Protein AF-A0A5K0XVB6-F1 (afdb_monomer)

Sequence (50 aa):
SCENVVIENCYISVGDDGIAIKSGWDQYGIAYNRSSTNIYIRNLVVRSMV

Nearest PDB structures (foldseek):
  7eqi-assembly3_F  TM=2.485E-01  e=8.901E+00  Streptomyces antibioticus

Structure (mmCIF, N/CA/C/O backbone):
data_AF-A0A5K0XVB6-F1
#
_entry.id   AF-A0A5K0XVB6-F1
#
loop_
_atom_site.group_PDB
_atom_site.id
_atom_site.type_symbol
_atom_site.label_atom_id
_atom_site.label_alt_id
_atom_site.label_comp_id
_atom_site.label_asym_id
_atom_site.label_entity_id
_atom_site.label_seq_id
_atom_site.pdbx_PDB_ins_code
_atom_site.Cartn_x
_atom_site.Cartn_y
_atom_site.Cartn_z
_atom_site.occupancy
_atom_site.B_iso_or_equiv
_atom_site.auth_seq_id
_atom_site.auth_comp_id
_atom_site.auth_asym_id
_atom_site.auth_atom_id
_atom_site.pdbx_PDB_model_num
ATOM 1 N N . SER A 1 1 ? 1.560 -3.200 -6.082 1.00 93.88 1 SER A N 1
ATOM 2 C CA . SER A 1 1 ? 0.667 -3.319 -7.245 1.00 93.88 1 SER A CA 1
ATOM 3 C C . SER A 1 1 ? -0.549 -4.121 -6.855 1.00 93.88 1 SER A C 1
ATOM 5 O O . SER A 1 1 ? -0.470 -5.343 -6.785 1.00 93.88 1 SER A O 1
ATOM 7 N N . CYS A 1 2 ? -1.640 -3.428 -6.549 1.00 98.19 2 CYS A N 1
ATOM 8 C CA . CYS A 1 2 ? -2.911 -4.020 -6.137 1.00 98.19 2 CYS A CA 1
ATOM 9 C C . CYS A 1 2 ? -4.052 -3.345 -6.901 1.00 98.19 2 CYS A C 1
ATOM 11 O O . CYS A 1 2 ? -3.939 -2.172 -7.243 1.00 98.19 2 CYS A O 1
ATOM 13 N N . GLU A 1 3 ? -5.141 -4.066 -7.136 1.00 98.50 3 GLU A N 1
ATOM 14 C CA . GLU A 1 3 ? -6.329 -3.546 -7.811 1.00 98.50 3 GLU A CA 1
ATOM 15 C C . GLU A 1 3 ? -7.576 -3.958 -7.024 1.00 98.50 3 GLU A C 1
ATOM 17 O O . GLU A 1 3 ? -7.620 -5.076 -6.509 1.00 98.50 3 GLU A O 1
ATOM 22 N N . ASN A 1 4 ? -8.570 -3.069 -6.931 1.00 98.56 4 ASN A N 1
ATOM 23 C CA . ASN A 1 4 ? -9.861 -3.314 -6.269 1.00 98.56 4 ASN A CA 1
ATOM 24 C C . ASN A 1 4 ? -9.722 -3.669 -4.776 1.00 98.56 4 ASN A C 1
ATOM 26 O O . ASN A 1 4 ? -10.239 -4.684 -4.309 1.00 98.56 4 ASN A O 1
ATOM 30 N N . VAL A 1 5 ? -9.012 -2.828 -4.022 1.00 98.62 5 VAL A N 1
ATOM 31 C CA . VAL A 1 5 ? -8.782 -3.022 -2.580 1.00 98.62 5 VAL A CA 1
ATOM 32 C C . VAL A 1 5 ? -9.701 -2.118 -1.769 1.00 98.62 5 VAL A C 1
ATOM 34 O O . VAL A 1 5 ? -9.826 -0.935 -2.072 1.00 98.62 5 VAL A O 1
ATOM 37 N N . VAL A 1 6 ? -10.281 -2.651 -0.694 1.00 98.62 6 VAL A N 1
ATOM 38 C CA . VAL A 1 6 ? -10.985 -1.863 0.325 1.00 98.62 6 VAL A CA 1
ATOM 39 C C . VAL A 1 6 ? -10.269 -2.019 1.663 1.00 98.62 6 VAL A C 1
ATOM 41 O O . VAL A 1 6 ? -10.019 -3.138 2.104 1.00 98.62 6 VAL A O 1
ATOM 44 N N . ILE A 1 7 ? -9.947 -0.897 2.305 1.00 98.56 7 ILE A N 1
ATOM 45 C CA . ILE A 1 7 ? -9.443 -0.844 3.680 1.00 98.56 7 ILE A CA 1
ATOM 46 C C . ILE A 1 7 ? -10.470 -0.061 4.492 1.00 98.56 7 ILE A C 1
ATOM 48 O O . ILE A 1 7 ? -10.632 1.145 4.294 1.00 98.56 7 ILE A O 1
ATOM 52 N N . GLU A 1 8 ? -11.190 -0.742 5.382 1.00 98.75 8 GLU A N 1
ATOM 53 C CA . GLU A 1 8 ? -12.254 -0.107 6.153 1.00 98.75 8 GLU A CA 1
ATOM 54 C C . GLU A 1 8 ? -12.359 -0.587 7.596 1.00 98.75 8 GLU A C 1
ATOM 56 O O . GLU A 1 8 ? -12.007 -1.719 7.915 1.00 98.75 8 GLU A O 1
ATOM 61 N N . ASN A 1 9 ? -12.865 0.291 8.467 1.00 98.56 9 ASN A N 1
ATOM 62 C CA . ASN A 1 9 ? -13.195 -0.011 9.865 1.00 98.56 9 ASN A CA 1
ATOM 63 C C . ASN A 1 9 ? -11.994 -0.504 10.695 1.00 98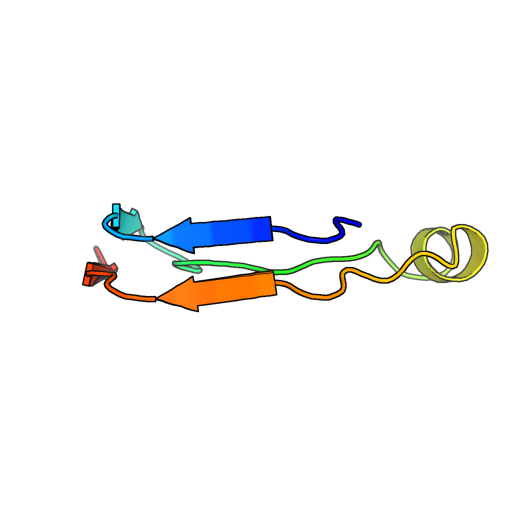.56 9 ASN A C 1
ATOM 65 O O . ASN A 1 9 ? -12.143 -1.343 11.582 1.00 98.56 9 ASN A O 1
ATOM 69 N N . CYS A 1 10 ? -10.795 0.015 10.412 1.00 98.00 10 CYS A N 1
ATOM 70 C CA . CYS A 1 10 ? -9.566 -0.342 11.121 1.00 98.00 10 CYS A CA 1
ATOM 71 C C . CYS A 1 10 ? -9.119 0.761 12.094 1.00 98.00 10 CYS A C 1
ATOM 73 O O . CYS A 1 10 ? -9.243 1.954 11.808 1.00 98.00 10 CYS A O 1
ATOM 75 N N . TYR A 1 11 ? -8.522 0.341 13.211 1.00 98.38 11 TYR A N 1
ATOM 76 C CA . TYR A 1 11 ? -7.707 1.189 14.080 1.00 98.38 11 TYR A CA 1
ATOM 77 C C . TYR A 1 11 ? -6.230 0.881 13.818 1.00 98.38 11 TYR A C 1
ATOM 79 O O . TYR A 1 11 ? -5.796 -0.256 14.001 1.00 98.38 11 TYR A O 1
ATOM 87 N N . ILE A 1 12 ? -5.462 1.875 13.380 1.00 98.06 12 ILE A N 1
ATOM 88 C CA . ILE A 1 12 ? -4.054 1.730 13.001 1.00 98.06 12 ILE A CA 1
ATOM 89 C C . ILE A 1 12 ? -3.210 2.596 13.934 1.00 98.06 12 ILE A C 1
ATOM 91 O O . ILE A 1 12 ? -3.416 3.804 14.006 1.00 98.06 12 ILE A O 1
ATOM 95 N N . SER A 1 13 ? -2.257 1.982 14.638 1.00 98.12 13 SER A N 1
ATOM 96 C CA . SER A 1 13 ? -1.320 2.663 15.540 1.00 98.12 13 SER A CA 1
ATOM 97 C C . SER A 1 13 ? 0.109 2.346 15.117 1.00 98.12 13 SER A C 1
ATOM 99 O O . SER A 1 13 ? 0.545 1.204 15.253 1.00 98.12 13 SER A O 1
ATOM 101 N N . VAL A 1 14 ? 0.822 3.332 14.573 1.00 97.56 14 VAL A N 1
ATOM 102 C CA . VAL A 1 14 ? 2.146 3.150 13.948 1.00 97.56 14 VAL A CA 1
ATOM 103 C C . VAL A 1 14 ? 3.080 4.324 14.264 1.00 97.56 14 VAL A C 1
ATOM 105 O O . VAL A 1 14 ? 2.633 5.368 14.731 1.00 97.56 14 VAL A O 1
ATOM 108 N N . GLY A 1 15 ? 4.384 4.139 14.038 1.00 97.19 15 GLY A N 1
ATOM 109 C CA . GLY A 1 15 ? 5.409 5.185 14.197 1.00 97.19 15 GLY A CA 1
ATOM 110 C C . GLY A 1 15 ? 5.870 5.844 12.889 1.00 97.19 15 GLY A C 1
ATOM 111 O O . GLY A 1 15 ? 6.765 6.677 12.928 1.00 97.19 15 GLY A O 1
ATOM 112 N N . ASP A 1 16 ? 5.297 5.448 11.753 1.00 96.19 16 ASP A N 1
ATOM 113 C CA . ASP A 1 16 ? 5.615 5.949 10.406 1.00 96.19 16 ASP A CA 1
ATOM 114 C C . ASP A 1 16 ? 4.286 6.073 9.618 1.00 96.19 16 ASP A C 1
ATOM 116 O O . ASP A 1 16 ? 3.259 6.432 10.201 1.00 96.19 16 ASP A O 1
ATOM 120 N N . ASP A 1 17 ? 4.255 5.737 8.329 1.00 97.25 17 ASP A N 1
ATOM 121 C CA . ASP A 1 17 ? 3.059 5.774 7.489 1.00 97.25 17 ASP A CA 1
ATOM 122 C C . ASP A 1 17 ? 1.906 4.892 8.018 1.00 97.25 17 ASP A C 1
ATOM 124 O O . ASP A 1 17 ? 1.998 3.663 8.069 1.00 97.25 17 ASP A O 1
ATOM 128 N N . GLY A 1 18 ? 0.752 5.506 8.312 1.00 96.56 18 GLY A N 1
ATOM 129 C CA . GLY A 1 18 ? -0.489 4.791 8.652 1.00 96.56 18 GLY A CA 1
ATOM 130 C C . GLY A 1 18 ? -0.990 3.877 7.531 1.00 96.56 18 GLY A C 1
ATOM 131 O O . GLY A 1 18 ? -1.420 2.755 7.784 1.00 96.56 18 GLY A O 1
ATOM 132 N N . ILE A 1 19 ? -0.917 4.342 6.282 1.00 97.94 19 ILE A N 1
ATOM 133 C CA . ILE A 1 19 ? -1.163 3.546 5.074 1.00 97.94 19 ILE A CA 1
ATOM 134 C C . ILE A 1 19 ? -0.236 4.065 3.979 1.00 97.94 19 ILE A C 1
ATOM 136 O O . ILE A 1 19 ? -0.240 5.259 3.691 1.00 97.94 19 ILE A O 1
ATOM 140 N N . ALA A 1 20 ? 0.488 3.167 3.309 1.00 98.12 20 ALA A N 1
ATOM 141 C CA . ALA A 1 20 ? 1.330 3.524 2.173 1.00 98.12 20 ALA A CA 1
ATOM 142 C C . ALA A 1 20 ? 0.986 2.693 0.930 1.00 98.12 20 ALA A C 1
ATOM 144 O O . ALA A 1 20 ? 1.162 1.474 0.902 1.00 98.12 20 ALA A O 1
ATOM 145 N N . ILE A 1 21 ? 0.534 3.364 -0.131 1.00 98.25 21 ILE A N 1
ATOM 146 C CA . ILE A 1 21 ? 0.224 2.738 -1.421 1.00 98.25 21 ILE A CA 1
ATOM 147 C C . ILE A 1 21 ? 1.472 2.787 -2.306 1.00 98.25 21 ILE A C 1
ATOM 149 O O . ILE A 1 21 ? 2.032 3.853 -2.541 1.00 98.25 21 ILE A O 1
ATOM 153 N N . LYS A 1 22 ? 1.914 1.630 -2.812 1.00 98.12 22 LYS A N 1
ATOM 154 C CA . LYS A 1 22 ? 3.127 1.500 -3.639 1.00 98.12 22 LYS A CA 1
ATOM 155 C C . LYS A 1 22 ? 2.880 0.616 -4.866 1.00 98.12 22 LYS A C 1
ATOM 157 O O . LYS A 1 22 ? 2.008 -0.261 -4.847 1.00 98.12 22 LYS A O 1
ATOM 162 N N . SER A 1 23 ? 3.659 0.812 -5.932 1.00 97.81 23 SER A N 1
ATOM 163 C CA . SER A 1 23 ? 3.519 0.075 -7.204 1.00 97.81 23 SER A CA 1
ATO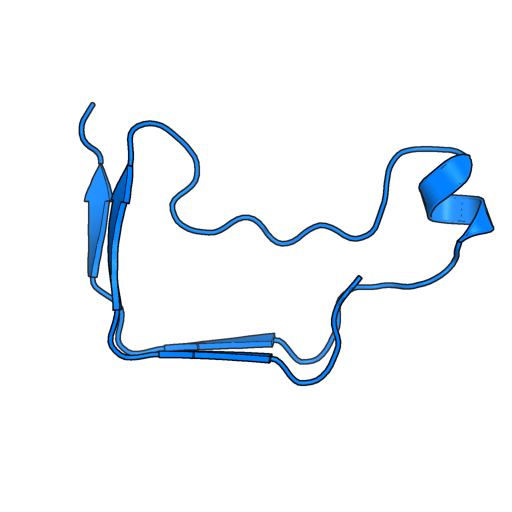M 164 C C . SER A 1 23 ? 4.847 -0.305 -7.878 1.00 97.81 23 SER A C 1
ATOM 166 O O . SER A 1 23 ? 4.884 -0.503 -9.086 1.00 97.81 23 SER A O 1
ATOM 168 N N . GLY A 1 24 ? 5.929 -0.430 -7.105 1.00 97.50 24 GLY A N 1
ATOM 169 C CA . GLY A 1 24 ? 7.269 -0.765 -7.605 1.00 97.50 24 GLY A CA 1
ATOM 170 C C . GLY A 1 24 ? 8.281 0.357 -7.368 1.00 97.50 24 GLY A C 1
ATOM 171 O O . GLY A 1 24 ? 7.923 1.407 -6.839 1.00 97.50 24 GLY A O 1
ATOM 172 N N . TRP A 1 25 ? 9.541 0.108 -7.732 1.00 98.12 25 TRP A N 1
ATOM 173 C CA . TRP A 1 25 ? 10.664 1.025 -7.525 1.00 98.12 25 TRP A CA 1
ATOM 174 C C . TRP A 1 25 ? 11.522 1.128 -8.792 1.00 98.12 25 TRP A C 1
ATOM 176 O O . TRP A 1 25 ? 11.897 0.105 -9.370 1.00 98.12 25 TRP A O 1
ATOM 186 N N . ASP A 1 26 ? 11.797 2.360 -9.220 1.00 97.75 26 ASP A N 1
ATOM 187 C CA . ASP A 1 26 ? 12.661 2.725 -10.346 1.00 97.75 26 ASP A CA 1
ATOM 188 C C . ASP A 1 26 ? 12.447 1.864 -11.603 1.00 97.75 26 ASP A C 1
ATOM 190 O O . ASP A 1 26 ? 11.315 1.560 -11.987 1.00 97.75 26 ASP A O 1
ATOM 194 N N . GLN A 1 27 ? 13.538 1.460 -12.257 1.00 98.12 27 GLN A N 1
ATOM 195 C CA . GLN A 1 27 ? 13.537 0.654 -13.477 1.00 98.12 27 GLN A CA 1
ATOM 196 C C . GLN A 1 27 ? 12.751 -0.654 -13.339 1.00 98.12 27 GLN A C 1
ATOM 198 O O . GLN A 1 27 ? 12.150 -1.104 -14.310 1.00 98.12 27 GLN A O 1
ATOM 203 N N . TYR A 1 28 ? 12.691 -1.238 -12.137 1.00 97.19 28 TYR A N 1
ATOM 204 C CA . TYR A 1 28 ? 11.904 -2.444 -11.890 1.00 97.19 28 TYR A CA 1
ATOM 205 C C . TYR A 1 28 ? 10.407 -2.133 -11.863 1.00 97.19 28 TYR A C 1
ATOM 207 O O . TYR A 1 28 ? 9.620 -2.887 -12.424 1.00 97.19 28 TYR A O 1
ATOM 215 N N . GLY A 1 29 ? 10.007 -1.011 -11.258 1.00 98.12 29 GLY A N 1
ATOM 216 C CA . GLY A 1 29 ? 8.621 -0.542 -11.268 1.00 98.12 29 GLY A CA 1
ATOM 217 C C . GLY A 1 29 ? 8.153 -0.148 -12.668 1.00 98.12 29 GLY A C 1
ATOM 218 O O . GLY A 1 29 ? 7.064 -0.543 -13.081 1.00 98.12 29 GLY A O 1
ATOM 219 N N . ILE A 1 30 ? 9.006 0.557 -13.419 1.00 97.75 30 ILE A N 1
ATOM 220 C CA . ILE A 1 30 ? 8.743 0.933 -14.815 1.00 97.75 30 ILE A CA 1
ATOM 221 C C . ILE A 1 30 ? 8.592 -0.322 -15.680 1.00 97.75 30 ILE A C 1
ATOM 223 O O . ILE A 1 30 ? 7.600 -0.448 -16.391 1.00 97.75 30 ILE A O 1
ATOM 227 N N . ALA A 1 31 ? 9.526 -1.275 -15.584 1.00 98.31 31 ALA A N 1
ATOM 228 C CA . ALA A 1 31 ? 9.462 -2.522 -16.345 1.00 98.31 31 ALA A CA 1
ATOM 229 C C . ALA A 1 31 ? 8.250 -3.383 -15.959 1.00 98.31 31 ALA A C 1
ATOM 231 O O . ALA A 1 31 ? 7.654 -4.026 -16.820 1.00 98.31 31 ALA A O 1
ATOM 232 N N . 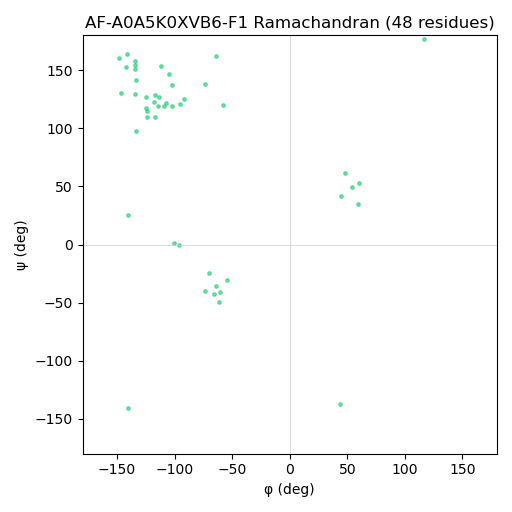TYR A 1 32 ? 7.865 -3.381 -14.678 1.00 97.44 32 TYR A N 1
ATOM 233 C CA . TYR A 1 32 ? 6.693 -4.116 -14.207 1.00 97.44 32 TYR A CA 1
ATOM 234 C C . TYR A 1 32 ? 5.375 -3.496 -14.688 1.00 97.44 32 TYR A C 1
ATOM 236 O O . TYR A 1 32 ? 4.376 -4.205 -14.791 1.00 97.44 32 TYR A O 1
ATOM 244 N N . ASN A 1 33 ? 5.379 -2.192 -14.997 1.00 97.06 33 ASN A N 1
ATOM 245 C CA . ASN A 1 33 ? 4.293 -1.444 -15.632 1.00 97.06 33 ASN A CA 1
ATOM 246 C C . ASN A 1 33 ? 2.898 -1.748 -15.051 1.00 97.06 33 ASN A C 1
ATOM 248 O O . ASN A 1 33 ? 1.915 -1.923 -15.773 1.00 97.06 33 ASN A O 1
ATOM 252 N N . ARG A 1 34 ? 2.817 -1.859 -13.720 1.00 98.00 34 ARG A N 1
ATOM 253 C CA . ARG A 1 34 ? 1.587 -2.232 -13.018 1.00 98.00 34 ARG A CA 1
ATOM 254 C C . ARG A 1 34 ? 1.341 -1.320 -11.831 1.00 98.00 34 ARG A C 1
ATOM 256 O O . ARG A 1 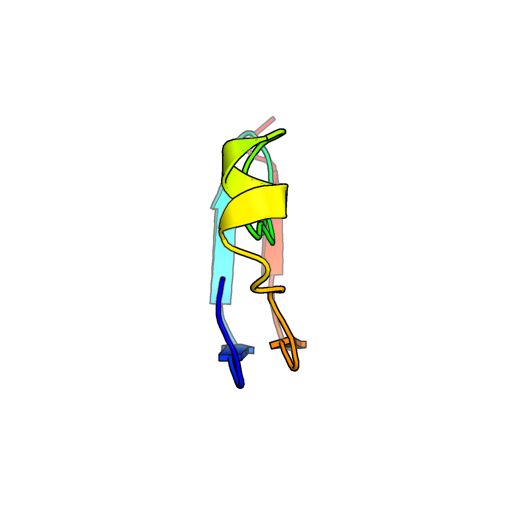34 ? 1.883 -1.530 -10.739 1.00 98.00 34 ARG A O 1
ATOM 263 N N . SER A 1 35 ? 0.489 -0.327 -12.054 1.00 97.81 35 SER A N 1
ATOM 264 C CA . SER A 1 35 ? 0.020 0.604 -11.034 1.00 97.81 35 SER A CA 1
ATOM 265 C C . SER A 1 35 ? -0.790 -0.101 -9.940 1.00 97.81 35 SER A C 1
ATOM 267 O O . SER A 1 35 ? -1.245 -1.238 -10.086 1.00 97.81 35 SER A O 1
ATOM 269 N N . SER A 1 36 ? -0.930 0.577 -8.803 1.00 98.62 36 SER A N 1
ATOM 270 C CA . SER A 1 36 ? -1.935 0.234 -7.801 1.00 98.62 36 SER A CA 1
ATOM 271 C C . SER A 1 36 ? -3.161 1.110 -8.051 1.00 98.62 36 SER A C 1
ATOM 273 O O . SER A 1 36 ? -3.030 2.333 -8.064 1.00 98.62 36 SER A O 1
ATOM 275 N N . THR A 1 37 ? -4.322 0.509 -8.304 1.00 98.50 37 THR A N 1
ATOM 276 C CA . THR A 1 37 ? -5.519 1.206 -8.803 1.00 98.50 37 THR A CA 1
ATOM 277 C C . THR A 1 37 ? -6.769 0.789 -8.039 1.00 98.50 37 THR A C 1
ATOM 279 O O . THR A 1 37 ? -6.815 -0.272 -7.422 1.00 98.50 37 THR A O 1
ATOM 282 N N . ASN A 1 38 ? -7.790 1.647 -8.065 1.00 98.56 38 ASN A N 1
ATOM 283 C CA . ASN A 1 38 ? -9.078 1.415 -7.410 1.00 98.56 38 ASN A CA 1
ATOM 284 C C . ASN A 1 38 ? -8.946 0.929 -5.951 1.00 98.56 38 ASN A C 1
ATOM 286 O O . ASN 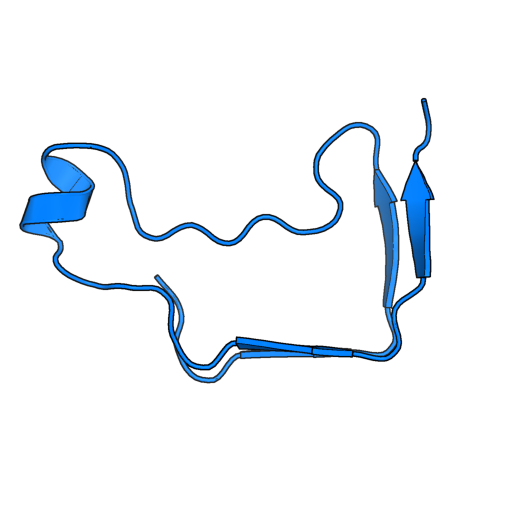A 1 38 ? -9.334 -0.187 -5.603 1.00 98.56 38 ASN A O 1
ATOM 290 N N . ILE A 1 39 ? -8.332 1.765 -5.112 1.00 98.75 39 ILE A N 1
ATOM 291 C CA . ILE A 1 39 ? -8.156 1.497 -3.682 1.00 98.75 39 ILE A CA 1
ATOM 292 C C . ILE A 1 39 ? -9.072 2.438 -2.909 1.00 98.75 39 ILE A C 1
ATOM 294 O O . ILE A 1 39 ? -8.936 3.658 -3.003 1.00 98.75 39 ILE A O 1
ATOM 298 N N . TYR A 1 40 ? -10.000 1.867 -2.148 1.00 98.62 40 TYR A N 1
ATOM 299 C CA . TYR A 1 40 ? -10.973 2.597 -1.352 1.00 98.62 40 TYR A CA 1
ATOM 300 C C . TYR A 1 40 ? -10.630 2.487 0.133 1.00 98.62 40 TYR A C 1
ATOM 302 O O . TYR A 1 40 ? -10.533 1.392 0.682 1.00 98.62 40 TYR A O 1
ATOM 310 N N . ILE A 1 41 ? -10.4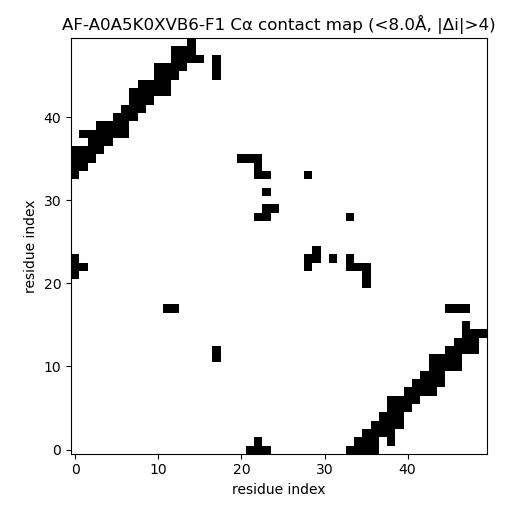27 3.627 0.786 1.00 98.62 41 ILE A N 1
ATOM 311 C CA . ILE A 1 41 ? -9.987 3.703 2.179 1.00 98.62 41 ILE A CA 1
ATOM 312 C C . ILE A 1 41 ? -11.009 4.537 2.947 1.00 98.62 41 ILE A C 1
ATOM 314 O O . ILE A 1 41 ? -11.169 5.721 2.650 1.00 98.62 41 ILE A O 1
ATOM 318 N N . ARG A 1 42 ? -11.726 3.941 3.907 1.00 98.62 42 ARG A N 1
ATOM 319 C CA . ARG A 1 42 ? -12.792 4.644 4.647 1.00 98.62 42 ARG A CA 1
ATOM 320 C C . ARG A 1 42 ? -12.952 4.170 6.086 1.00 98.62 42 ARG A C 1
ATOM 322 O O . ARG A 1 42 ? -12.577 3.058 6.424 1.00 98.62 42 ARG A O 1
ATOM 329 N N . ASN A 1 43 ? -13.582 4.993 6.920 1.00 98.62 43 ASN A N 1
ATOM 330 C CA . ASN A 1 43 ? -13.968 4.641 8.292 1.00 98.62 43 ASN A CA 1
ATOM 331 C C . ASN A 1 43 ? -12.790 4.126 9.137 1.00 98.62 43 ASN A C 1
ATOM 333 O O . ASN A 1 43 ? -12.867 3.063 9.744 1.00 98.62 43 ASN A O 1
ATOM 337 N N . LEU A 1 44 ? -11.675 4.853 9.138 1.00 98.12 44 LEU A N 1
ATOM 338 C CA . LEU A 1 44 ? -10.473 4.464 9.872 1.00 98.12 44 LEU A CA 1
ATOM 339 C C . LEU A 1 44 ? -10.204 5.408 11.036 1.00 98.12 44 LEU A C 1
ATOM 341 O O . LEU A 1 44 ? -10.505 6.599 10.962 1.00 98.12 44 LEU A O 1
ATOM 345 N N . VAL A 1 45 ? -9.521 4.890 12.052 1.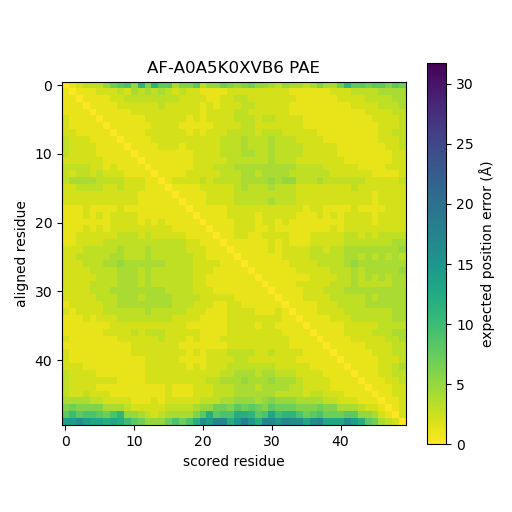00 98.25 45 VAL A N 1
ATOM 346 C CA . VAL A 1 45 ? -8.808 5.699 13.041 1.00 98.25 45 VAL A CA 1
ATOM 347 C C . VAL A 1 45 ? -7.320 5.420 12.877 1.00 98.25 45 VAL A C 1
ATOM 349 O O . VAL A 1 45 ? -6.887 4.283 13.042 1.00 98.25 45 VAL A O 1
ATOM 352 N N . VAL A 1 46 ? -6.536 6.446 12.553 1.00 97.81 46 VAL A N 1
ATOM 353 C CA . VAL A 1 46 ? -5.075 6.343 12.433 1.00 97.81 46 VAL A CA 1
ATOM 354 C C . VAL A 1 46 ? -4.440 7.175 13.539 1.00 97.81 46 VAL A C 1
ATOM 356 O O . VAL A 1 46 ? -4.765 8.351 13.695 1.00 97.81 46 VAL A O 1
ATOM 359 N N . ARG A 1 47 ? -3.548 6.563 14.319 1.00 97.38 47 ARG A N 1
ATOM 360 C CA . ARG A 1 47 ? -2.867 7.182 15.452 1.00 97.38 47 ARG A CA 1
ATOM 361 C C . ARG A 1 47 ? -1.353 7.067 15.302 1.00 97.38 47 ARG A C 1
ATOM 363 O O . ARG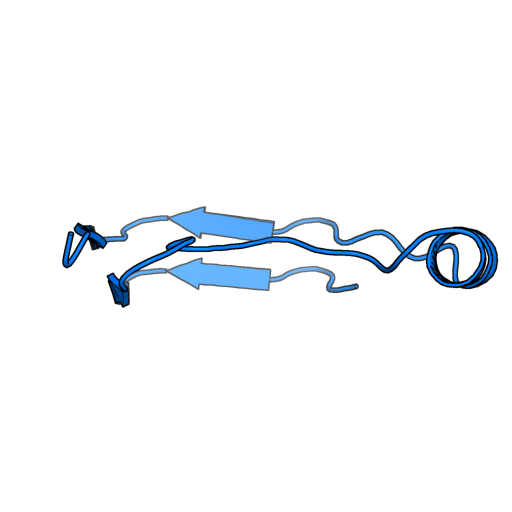 A 1 47 ? -0.818 5.969 15.163 1.00 97.38 47 ARG A O 1
ATOM 370 N N . SER A 1 48 ? -0.682 8.210 15.405 1.00 95.44 48 SER A N 1
ATOM 371 C CA . SER A 1 48 ? 0.769 8.267 15.567 1.00 95.44 48 SER A CA 1
ATOM 372 C C . SER A 1 48 ? 1.167 7.849 16.982 1.00 95.44 48 SER A C 1
ATOM 374 O O . SER A 1 48 ? 0.514 8.233 17.958 1.00 95.44 48 SER A O 1
ATOM 376 N N . MET A 1 49 ? 2.23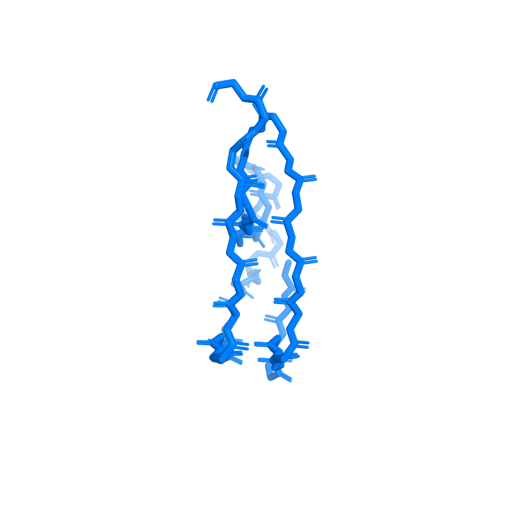7 7.062 17.086 1.00 90.31 49 MET A N 1
ATOM 377 C CA . MET A 1 49 ? 2.904 6.743 18.354 1.00 90.31 49 MET A CA 1
ATOM 378 C C . MET A 1 49 ? 4.114 7.641 18.647 1.00 90.31 49 MET A C 1
ATOM 380 O O . MET A 1 49 ? 4.737 7.485 19.696 1.00 90.31 49 MET A O 1
ATOM 384 N N . VAL A 1 50 ? 4.419 8.566 17.735 1.00 81.38 50 VAL A N 1
ATOM 385 C CA . VAL A 1 50 ? 5.364 9.678 17.908 1.00 81.38 50 VAL A CA 1
ATOM 386 C C . VAL A 1 50 ? 4.634 11.003 18.036 1.00 81.38 50 VAL A C 1
ATOM 388 O O . VAL A 1 50 ? 3.569 11.150 17.384 1.00 81.38 50 VAL A O 1
#

Radius of gyration: 13.44 Å; Cα contacts (8 Å, |Δi|>4): 77; chains: 1; bounding box: 28×14×35 Å

Organism: NCBI:txid210225

Solvent-accessible surface area (backbone atoms only — not comparable to full-atom values): 3205 Å² total; per-residue (Å²): 85,50,69,74,44,77,51,65,74,45,80,43,78,35,81,68,79,80,77,80,91,60,36,70,59,69,73,60,18,60,74,60,68,39,70,55,43,66,70,46,77,46,71,65,47,76,40,71,75,111

InterPro domains:
  IPR011050 Pectin lyase fold/virulence factor [SSF51126] (1-47)
  IPR012334 Pectin lyase fold [G3DSA:2.160.20.10] (1-49)
  IPR051801 Glycosyl_Hydrolase_28_Enzymes [PTHR31339] (1-48)

Secondary structure (DSSP, 8-state):
--EEEEEES-EEEESS-SS------HHHHHHHT---EEEEEES-EEEE--

Mean predicted aligned error: 2.44 Å

Foldseek 3Di:
DAEQAEAEDEEAEDQDDSDDADQDDDPGSVVVVDHYDNYHYDHYHYHHPD

pLDDT: mean 97.41, std 2.67, range [81.38, 98.75]